Protein AF-A0A401Q868-F1 (afdb_monomer_lite)

Structure (mmCIF, N/CA/C/O backbone):
data_AF-A0A401Q868-F1
#
_entry.id   AF-A0A401Q868-F1
#
loop_
_atom_site.group_PDB
_atom_site.id
_atom_site.type_symbol
_atom_site.label_atom_id
_atom_site.label_alt_id
_atom_site.label_comp_id
_atom_site.label_asym_id
_atom_site.label_entity_id
_atom_site.label_seq_id
_atom_site.pdbx_PDB_ins_code
_atom_site.Cartn_x
_atom_site.Cartn_y
_atom_site.Cartn_z
_atom_site.occupancy
_atom_site.B_iso_or_equiv
_atom_site.auth_seq_id
_atom_site.auth_comp_id
_atom_site.auth_asym_id
_atom_site.auth_atom_id
_atom_site.pdbx_PDB_model_num
ATOM 1 N N . SER A 1 1 ? -4.649 0.581 28.247 1.00 81.06 1 SER A N 1
ATOM 2 C CA . SER A 1 1 ? -6.079 0.426 28.584 1.00 81.06 1 SER A CA 1
ATOM 3 C C . SER A 1 1 ? -6.587 1.725 29.186 1.00 81.06 1 SER A C 1
ATOM 5 O O . SER A 1 1 ? -5.779 2.512 29.667 1.00 81.06 1 SER A O 1
ATOM 7 N N . GLY A 1 2 ? -7.896 1.964 29.124 1.00 92.06 2 GLY A N 1
ATOM 8 C CA . GLY A 1 2 ? -8.554 3.135 29.707 1.00 92.06 2 GLY A CA 1
ATOM 9 C C . GLY A 1 2 ? -9.881 2.743 30.357 1.00 92.06 2 GLY A C 1
ATOM 10 O O . GLY A 1 2 ? -10.280 1.581 30.284 1.00 92.06 2 GLY A O 1
ATOM 11 N N . GLU A 1 3 ? -10.544 3.704 30.994 1.00 93.19 3 GLU A N 1
ATOM 12 C CA . GLU A 1 3 ? -11.868 3.540 31.604 1.00 93.19 3 GLU A CA 1
ATOM 13 C C . GLU A 1 3 ? -12.807 4.605 31.028 1.00 93.19 3 GLU A C 1
ATOM 15 O O . GLU A 1 3 ? -12.408 5.757 30.853 1.00 93.19 3 GLU A O 1
ATOM 20 N N . LEU A 1 4 ? -14.038 4.205 30.705 1.00 95.25 4 LEU A N 1
ATOM 21 C CA . LEU A 1 4 ? -15.108 5.107 30.287 1.00 95.25 4 LEU A CA 1
ATOM 22 C C . LEU A 1 4 ? -16.075 5.283 31.454 1.00 95.25 4 LEU A C 1
ATOM 24 O O . LEU A 1 4 ? -16.504 4.298 32.056 1.00 95.25 4 LEU A O 1
ATOM 28 N N . LEU A 1 5 ? -16.419 6.532 31.756 1.00 94.75 5 LEU A N 1
ATOM 29 C CA . LEU A 1 5 ? -17.417 6.873 32.761 1.00 94.75 5 LEU A CA 1
ATOM 30 C C . LEU A 1 5 ? -18.724 7.248 32.062 1.00 94.75 5 LEU A C 1
ATOM 32 O O . LEU A 1 5 ? -18.714 8.069 31.152 1.00 94.75 5 LEU A O 1
ATOM 36 N N . PHE A 1 6 ? -19.825 6.660 32.521 1.00 97.12 6 PHE A N 1
ATOM 37 C CA . PHE A 1 6 ? -21.181 7.039 32.132 1.00 97.12 6 PHE A CA 1
ATOM 38 C C . PHE A 1 6 ? -21.872 7.630 33.361 1.00 97.12 6 PHE A C 1
ATOM 40 O O . PHE A 1 6 ? -22.075 6.921 34.353 1.00 97.12 6 PHE A O 1
ATOM 47 N N . GLU A 1 7 ? -22.209 8.918 33.325 1.00 96.19 7 GLU A N 1
ATOM 48 C CA . GLU A 1 7 ? -23.016 9.546 34.368 1.00 96.19 7 GLU A CA 1
ATOM 49 C C . GLU A 1 7 ? -24.505 9.194 34.194 1.00 96.19 7 GLU A C 1
ATOM 51 O O . GLU A 1 7 ? -24.936 8.753 33.122 1.00 96.19 7 GLU A O 1
ATOM 56 N N . PRO A 1 8 ? -25.340 9.354 35.239 1.00 96.69 8 PRO A N 1
ATOM 57 C CA . PRO A 1 8 ? -26.772 9.118 35.115 1.00 96.69 8 PRO A CA 1
ATOM 58 C C . PRO A 1 8 ? -27.405 9.959 33.995 1.00 96.69 8 PRO A C 1
ATOM 60 O O . PRO A 1 8 ? -27.557 11.171 34.121 1.00 96.69 8 PRO A O 1
ATOM 63 N N . GLY A 1 9 ? -27.835 9.286 32.927 1.00 97.06 9 GLY A N 1
ATOM 64 C CA . GLY A 1 9 ? -28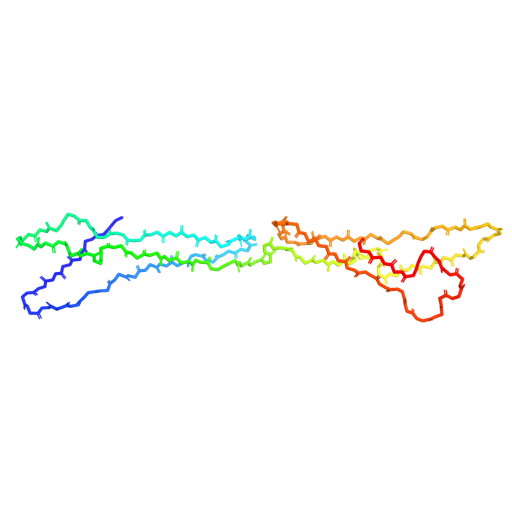.456 9.907 31.753 1.00 97.06 9 GLY A CA 1
ATOM 65 C C . GLY A 1 9 ? -27.605 9.840 30.485 1.00 97.06 9 GLY A C 1
ATOM 66 O O . GLY A 1 9 ? -28.171 9.969 29.396 1.00 97.06 9 GLY A O 1
ATOM 67 N N . ASP A 1 10 ? -26.305 9.566 30.606 1.00 97.75 10 ASP A N 1
ATOM 68 C CA . ASP A 1 10 ? -25.421 9.375 29.460 1.00 97.75 10 ASP A CA 1
ATOM 69 C C . ASP A 1 10 ? -25.763 8.088 28.710 1.00 97.75 10 ASP A C 1
ATOM 71 O O . ASP A 1 10 ? -26.136 7.068 29.297 1.00 97.75 10 ASP A O 1
ATOM 75 N N . LYS A 1 11 ? -25.630 8.138 27.384 1.00 96.12 11 LYS A N 1
ATOM 76 C CA . LYS A 1 11 ? -25.873 6.991 26.497 1.00 96.12 11 LYS A CA 1
ATOM 77 C C . LYS A 1 11 ? -24.682 6.639 25.622 1.00 96.12 11 LYS A C 1
ATOM 79 O O . LYS A 1 11 ? -24.594 5.503 25.172 1.00 96.12 11 LYS A O 1
ATOM 84 N N . ASP A 1 12 ? -23.769 7.584 25.426 1.00 96.25 12 ASP A N 1
ATOM 85 C CA . ASP A 1 12 ? -22.674 7.476 24.476 1.00 96.25 12 ASP A CA 1
ATOM 86 C C . ASP A 1 12 ? -21.387 8.019 25.104 1.00 96.25 12 ASP A C 1
ATOM 88 O O . ASP A 1 12 ? -21.405 9.007 25.838 1.00 96.25 12 ASP A O 1
ATOM 92 N N . ALA A 1 13 ? -20.264 7.381 24.783 1.00 95.81 13 ALA A N 1
ATOM 93 C CA . ALA A 1 13 ? -18.923 7.821 25.142 1.00 95.81 13 ALA A CA 1
ATOM 94 C C . ALA A 1 13 ? -17.971 7.535 23.974 1.00 95.81 13 ALA A C 1
ATOM 96 O O . ALA A 1 13 ? -18.224 6.645 23.160 1.00 95.81 13 ALA A O 1
ATOM 97 N N . VAL A 1 14 ? -16.873 8.286 23.881 1.00 95.19 14 VAL A N 1
ATOM 98 C CA . VAL A 1 14 ? -15.928 8.196 22.759 1.00 95.19 14 VAL A CA 1
ATOM 99 C C . VAL A 1 14 ? -14.574 7.693 23.246 1.00 95.19 14 VAL A C 1
ATOM 101 O O . VAL A 1 14 ? -14.013 8.224 24.202 1.00 95.19 14 VAL A O 1
ATOM 104 N N . ILE A 1 15 ? -14.028 6.700 22.543 1.00 95.69 15 ILE A N 1
ATOM 105 C CA . ILE A 1 15 ? -12.621 6.304 22.639 1.00 95.69 15 ILE A CA 1
ATOM 106 C C . ILE A 1 15 ? -11.891 6.941 21.454 1.00 95.69 15 ILE A C 1
ATOM 108 O O . ILE A 1 15 ? -12.285 6.735 20.309 1.00 95.69 15 ILE A O 1
ATOM 112 N N . ALA A 1 16 ? -10.829 7.700 21.723 1.00 94.69 16 ALA A N 1
ATOM 113 C CA . ALA A 1 16 ? -9.945 8.247 20.697 1.00 94.69 16 ALA A CA 1
ATOM 114 C C . ALA A 1 16 ? -8.604 7.501 20.721 1.00 94.69 16 ALA A C 1
ATOM 116 O O . ALA A 1 16 ? -7.964 7.408 21.770 1.00 94.69 16 ALA A O 1
ATOM 117 N N . ILE A 1 17 ? -8.190 6.972 19.571 1.00 94.94 17 ILE A N 1
ATOM 118 C CA . ILE A 1 17 ? -6.923 6.258 19.380 1.00 94.94 17 ILE A CA 1
ATOM 119 C C . ILE A 1 17 ? -6.167 6.974 18.266 1.00 94.94 17 ILE A C 1
ATOM 121 O O . ILE A 1 17 ? -6.732 7.226 17.205 1.00 94.94 17 ILE A O 1
ATOM 125 N N . ASN A 1 18 ? -4.905 7.314 18.519 1.00 96.06 18 ASN A N 1
ATOM 126 C CA . ASN A 1 18 ? -4.039 7.909 17.508 1.00 96.06 18 ASN A CA 1
ATOM 127 C C . ASN A 1 18 ? -3.346 6.801 16.720 1.00 96.06 18 ASN A C 1
ATOM 129 O O . ASN A 1 18 ? -2.758 5.903 17.321 1.00 96.06 18 ASN A O 1
ATOM 133 N N . ILE A 1 19 ? -3.386 6.912 15.398 1.00 96.75 19 ILE A N 1
ATOM 134 C CA . ILE A 1 19 ? -2.512 6.157 14.504 1.00 96.75 19 ILE A CA 1
ATOM 135 C C . ILE A 1 19 ? -1.231 6.975 14.341 1.00 96.75 19 ILE A C 1
ATOM 137 O O . ILE A 1 19 ? -1.302 8.201 14.211 1.00 96.75 19 ILE A O 1
ATOM 141 N N . LEU A 1 20 ? -0.077 6.322 14.452 1.00 96.12 20 LEU A N 1
ATOM 142 C CA . LEU A 1 20 ? 1.221 6.979 14.342 1.00 96.12 20 LEU A CA 1
ATOM 143 C C . LEU A 1 20 ? 1.702 6.867 12.900 1.00 96.12 20 LEU A C 1
ATOM 145 O O . LEU A 1 20 ? 1.652 5.790 12.328 1.00 96.12 20 LEU A O 1
ATOM 149 N N . ASP A 1 21 ? 2.120 7.998 12.349 1.00 96.75 21 ASP A N 1
ATOM 150 C CA . ASP A 1 21 ? 2.641 8.115 10.990 1.00 96.75 21 ASP A CA 1
ATOM 151 C C . ASP A 1 21 ? 4.168 8.002 11.020 1.00 96.75 21 ASP A C 1
ATOM 153 O O . ASP A 1 21 ? 4.817 8.649 11.857 1.00 96.75 21 ASP A O 1
ATOM 157 N N . ASP A 1 22 ? 4.732 7.199 10.123 1.00 96.31 22 ASP A N 1
ATOM 158 C CA . ASP A 1 22 ? 6.162 7.156 9.839 1.00 96.31 22 ASP A CA 1
ATOM 159 C C . ASP A 1 22 ? 6.426 6.889 8.341 1.00 96.31 22 ASP A C 1
ATOM 161 O O . ASP A 1 22 ? 5.534 7.041 7.522 1.00 96.31 22 ASP A O 1
ATOM 165 N N . ASP A 1 23 ? 7.683 6.634 7.969 1.00 96.38 23 ASP A N 1
ATOM 166 C CA . ASP A 1 23 ? 8.131 6.467 6.573 1.00 96.38 23 ASP A CA 1
ATOM 167 C C . ASP A 1 23 ? 8.540 5.002 6.270 1.00 96.38 23 ASP A C 1
ATOM 169 O O . ASP A 1 23 ? 9.296 4.729 5.322 1.00 96.38 23 ASP A O 1
ATOM 173 N N . ILE A 1 24 ? 8.141 4.054 7.127 1.00 96.81 24 ILE A N 1
ATOM 174 C CA . ILE A 1 24 ? 8.481 2.634 7.034 1.00 96.81 24 ILE A CA 1
ATOM 175 C C . ILE A 1 24 ? 7.409 1.927 6.191 1.00 96.81 24 ILE A C 1
ATOM 177 O O . ILE A 1 24 ? 6.235 2.015 6.502 1.00 96.81 24 ILE A O 1
ATOM 181 N N . PRO A 1 25 ? 7.781 1.176 5.139 1.00 97.75 25 PRO A N 1
ATOM 182 C CA . PRO A 1 25 ? 6.802 0.462 4.321 1.00 97.75 25 PRO A CA 1
ATOM 183 C C . PRO A 1 25 ? 6.092 -0.670 5.093 1.00 97.75 25 PRO A C 1
ATOM 185 O O . PRO A 1 25 ? 6.750 -1.639 5.483 1.00 97.75 25 PRO A O 1
ATOM 188 N N . GLU A 1 26 ? 4.761 -0.609 5.235 1.00 96.75 26 GLU A N 1
ATOM 189 C CA . GLU A 1 26 ? 3.961 -1.584 6.001 1.00 96.75 26 GLU A CA 1
ATOM 190 C C . GLU A 1 26 ? 2.833 -2.225 5.160 1.00 96.75 26 GLU A C 1
ATOM 192 O O . GLU A 1 26 ? 2.166 -1.590 4.339 1.00 96.75 26 GLU A O 1
ATOM 197 N N . ASP A 1 27 ? 2.622 -3.540 5.324 1.00 96.50 27 ASP A N 1
ATOM 198 C CA . ASP A 1 27 ? 1.416 -4.214 4.807 1.00 96.50 27 ASP A CA 1
ATOM 199 C C . ASP A 1 27 ? 0.177 -3.790 5.624 1.00 96.50 27 ASP A C 1
ATOM 201 O O . ASP A 1 27 ? 0.294 -3.069 6.607 1.00 96.50 27 ASP A O 1
ATOM 205 N N . ASP A 1 28 ? -1.017 -4.255 5.243 1.00 96.38 28 ASP A N 1
ATOM 206 C CA . ASP A 1 28 ? -2.217 -4.018 6.053 1.00 96.38 28 ASP A CA 1
ATOM 207 C C . ASP A 1 28 ? -2.014 -4.526 7.494 1.00 96.38 28 ASP A C 1
ATOM 209 O O . ASP A 1 28 ? -1.725 -5.709 7.715 1.00 96.38 28 ASP A O 1
ATOM 213 N N . GLU A 1 29 ? -2.228 -3.651 8.472 1.00 95.69 29 GLU A N 1
ATOM 214 C CA . GLU A 1 29 ? -2.162 -3.988 9.890 1.00 95.69 29 GLU A CA 1
ATOM 215 C C . GLU A 1 29 ? -3.563 -4.079 10.484 1.00 95.69 29 GLU A C 1
ATOM 217 O O . GLU A 1 29 ? -4.445 -3.270 10.191 1.00 95.69 29 GLU A O 1
ATOM 222 N N . ILE A 1 30 ? -3.778 -5.067 11.353 1.00 96.44 30 ILE A N 1
ATOM 223 C CA . ILE A 1 30 ? -5.073 -5.294 11.994 1.00 96.44 30 ILE A CA 1
ATOM 224 C C . ILE A 1 30 ? -4.878 -5.318 13.503 1.00 96.44 30 ILE A C 1
ATOM 226 O O . ILE A 1 30 ? -4.093 -6.113 14.025 1.00 96.44 30 ILE A O 1
ATOM 230 N N . PHE A 1 31 ? -5.637 -4.486 14.211 1.00 96.75 31 PHE A N 1
ATOM 231 C CA . PHE A 1 31 ? -5.734 -4.543 15.665 1.00 96.75 31 PHE A CA 1
ATOM 232 C C . PHE A 1 31 ? -7.188 -4.446 16.119 1.00 96.75 31 PHE A C 1
ATOM 234 O O . PHE A 1 31 ? -8.027 -3.855 15.445 1.00 96.75 31 PHE A O 1
ATOM 241 N N . ALA A 1 32 ? -7.477 -5.013 17.288 1.00 97.19 32 ALA A N 1
ATOM 242 C CA . ALA A 1 32 ? -8.819 -5.044 17.850 1.00 97.19 32 ALA A CA 1
ATOM 243 C C . ALA A 1 32 ? -8.908 -4.216 19.135 1.00 97.19 32 ALA A C 1
ATOM 245 O O . ALA A 1 32 ? -7.983 -4.195 19.956 1.00 97.19 32 ALA A O 1
ATOM 246 N N . VAL A 1 33 ? -10.049 -3.562 19.337 1.00 97.38 33 VAL A N 1
ATOM 247 C CA . VAL A 1 33 ? -10.396 -2.888 20.593 1.00 97.38 33 VAL A CA 1
ATOM 248 C C . VAL A 1 33 ? -11.569 -3.619 21.220 1.00 97.38 33 VAL A C 1
ATOM 250 O O . VAL A 1 33 ? -12.637 -3.693 20.620 1.00 97.38 33 VAL A O 1
ATOM 253 N N . ARG A 1 34 ? -11.375 -4.126 22.443 1.00 97.25 34 ARG A N 1
ATOM 254 C CA . ARG A 1 34 ? -12.377 -4.905 23.181 1.00 97.25 34 ARG A CA 1
ATOM 255 C C . ARG A 1 34 ? -12.801 -4.228 24.484 1.00 97.25 34 ARG A C 1
ATOM 257 O O . ARG A 1 34 ? -11.958 -3.815 25.285 1.00 97.25 34 ARG A O 1
ATOM 264 N N . LEU A 1 35 ? -14.105 -4.177 24.735 1.00 97.56 35 LEU A N 1
ATOM 265 C CA . LEU A 1 35 ? -14.693 -3.791 26.014 1.00 97.56 35 LEU A CA 1
ATOM 266 C C . LEU A 1 35 ? -14.577 -4.948 27.010 1.00 97.56 35 LEU A C 1
ATOM 268 O O . LEU A 1 35 ? -14.892 -6.094 26.704 1.00 97.56 35 LEU A O 1
ATOM 272 N N . THR A 1 36 ? -14.133 -4.661 28.232 1.00 96.88 36 THR A N 1
ATOM 273 C CA . THR A 1 36 ? -13.966 -5.678 29.282 1.00 96.88 36 THR A CA 1
ATOM 274 C C . THR A 1 36 ? -14.345 -5.119 30.650 1.00 96.88 36 THR A C 1
ATOM 276 O O . THR A 1 36 ? -14.327 -3.908 30.856 1.00 96.88 36 THR A O 1
ATOM 279 N N . ASN A 1 37 ? -14.666 -6.009 31.598 1.00 95.94 37 ASN A N 1
ATOM 280 C CA . ASN A 1 37 ? -14.828 -5.676 33.018 1.00 95.94 37 ASN A CA 1
ATOM 281 C C . ASN A 1 37 ? -15.841 -4.543 33.305 1.00 95.94 37 ASN A C 1
ATOM 283 O O . ASN A 1 37 ? -15.502 -3.553 33.957 1.00 95.94 37 ASN A O 1
ATOM 287 N N . ALA A 1 38 ? -17.085 -4.682 32.830 1.00 96.62 38 ALA A N 1
ATOM 288 C CA . ALA A 1 38 ? -18.155 -3.748 33.184 1.00 96.62 38 ALA A CA 1
ATOM 289 C C . ALA A 1 38 ? -18.411 -3.738 34.703 1.00 96.62 38 ALA A C 1
ATOM 291 O O . ALA A 1 38 ? -18.400 -4.775 35.368 1.00 96.62 38 ALA A O 1
ATOM 292 N N . LYS A 1 39 ? -18.637 -2.542 35.253 1.00 95.56 39 LYS A N 1
ATOM 293 C CA . LYS A 1 39 ? -18.876 -2.296 36.684 1.00 95.56 39 LYS A CA 1
ATOM 294 C C . LYS A 1 39 ? -20.235 -1.623 36.883 1.00 95.56 39 LYS A C 1
ATOM 296 O O . LYS A 1 39 ? -20.881 -1.206 35.929 1.00 95.56 39 LYS A O 1
ATOM 301 N N . GLY A 1 40 ? -20.674 -1.507 38.138 1.00 95.56 40 GLY A N 1
ATOM 302 C CA . GLY A 1 40 ? -21.917 -0.800 38.473 1.00 95.56 40 GLY A CA 1
ATOM 303 C C . GLY A 1 40 ? -23.197 -1.561 38.110 1.00 95.56 40 GLY A C 1
ATOM 304 O O . GLY A 1 40 ? -24.258 -0.954 38.034 1.00 95.56 40 GLY A O 1
ATOM 305 N N . GLY A 1 41 ? -23.104 -2.879 37.896 1.00 95.94 41 GLY A N 1
ATOM 306 C CA . GLY A 1 41 ? -24.242 -3.732 37.538 1.00 95.94 41 GLY A CA 1
ATOM 307 C C . GLY A 1 41 ? -24.588 -3.747 36.046 1.00 95.94 41 GLY A C 1
ATOM 308 O O . GLY A 1 41 ? -25.589 -4.352 35.680 1.00 95.94 41 GLY A O 1
ATOM 309 N N . ALA A 1 42 ? -23.783 -3.101 35.198 1.00 96.38 42 ALA A N 1
ATOM 310 C CA . ALA A 1 42 ? -23.913 -3.188 33.749 1.00 96.38 42 ALA A CA 1
ATOM 311 C C . ALA A 1 42 ? -23.324 -4.499 33.200 1.00 96.38 42 ALA A C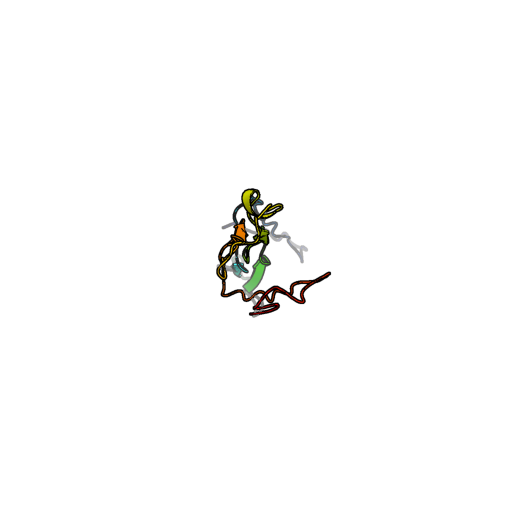 1
ATOM 313 O O . ALA A 1 42 ? -22.401 -5.075 33.779 1.00 96.38 42 ALA A O 1
ATOM 314 N N . GLU A 1 43 ? -23.828 -4.924 32.043 1.00 97.00 43 GLU A N 1
ATOM 315 C CA . GLU A 1 43 ? -23.327 -6.069 31.283 1.00 97.00 43 GLU A CA 1
ATOM 316 C C . GLU A 1 43 ? -22.755 -5.604 29.941 1.00 97.00 43 GLU A C 1
ATOM 318 O O . GLU A 1 43 ? -23.196 -4.606 29.369 1.00 97.00 43 GLU A O 1
ATOM 323 N N . ILE A 1 44 ? -21.766 -6.340 29.436 1.00 97.69 44 ILE A N 1
ATOM 324 C CA . ILE A 1 44 ? -21.202 -6.120 28.104 1.00 97.69 44 ILE A CA 1
ATOM 325 C C . ILE A 1 44 ? -22.042 -6.915 27.100 1.00 97.69 44 ILE A C 1
ATOM 327 O O . ILE A 1 44 ? -22.236 -8.117 27.267 1.00 97.69 44 ILE A O 1
ATOM 331 N N . GLY A 1 45 ? -22.567 -6.229 26.081 1.00 97.50 45 GLY A N 1
ATOM 332 C CA . GLY A 1 45 ? -23.366 -6.842 25.016 1.00 97.50 45 GLY A CA 1
ATOM 333 C C . GLY A 1 45 ? -22.526 -7.605 23.985 1.00 97.50 45 GLY A C 1
ATOM 334 O O . GLY A 1 45 ? -21.312 -7.686 24.091 1.00 97.50 45 GLY A O 1
ATOM 335 N N . SER A 1 46 ? -23.174 -8.131 22.941 1.00 97.06 46 SER A N 1
ATOM 336 C CA . SER A 1 46 ? -22.517 -8.941 21.897 1.00 97.06 46 SER A CA 1
ATOM 337 C C . SER A 1 46 ? -21.575 -8.172 20.965 1.00 97.06 46 SER A C 1
ATOM 339 O O . SER A 1 46 ? -20.820 -8.793 20.229 1.00 97.06 46 SER A O 1
ATOM 341 N N . ASN A 1 47 ? -21.667 -6.842 20.941 1.00 96.88 47 ASN A N 1
ATOM 342 C CA . ASN A 1 47 ? -20.837 -5.975 20.104 1.00 96.88 47 ASN A CA 1
ATOM 343 C C . ASN A 1 47 ? -19.725 -5.370 20.972 1.00 96.88 47 ASN A C 1
ATOM 345 O O . ASN A 1 47 ? -19.695 -4.160 21.194 1.00 96.88 47 ASN A O 1
ATOM 349 N N . ASP A 1 48 ? -18.890 -6.229 21.554 1.00 97.19 48 ASP A N 1
ATOM 350 C CA . ASP A 1 48 ? -17.858 -5.860 22.527 1.00 97.19 48 ASP A CA 1
ATOM 351 C C . ASP A 1 48 ? -16.475 -5.652 21.913 1.00 97.19 48 ASP A C 1
ATOM 353 O O . ASP A 1 48 ? -15.591 -5.137 22.592 1.00 97.19 48 ASP A O 1
ATOM 357 N N . GLU A 1 49 ? -16.290 -6.019 20.649 1.00 97.62 49 GLU A N 1
ATOM 358 C CA . GLU A 1 49 ? -15.032 -5.901 19.923 1.00 97.62 49 GLU A CA 1
ATOM 359 C C . GLU A 1 49 ? -15.234 -5.228 18.564 1.00 97.62 49 GLU A C 1
ATOM 361 O O . GLU A 1 49 ? -16.248 -5.421 17.890 1.00 97.62 49 GLU A O 1
ATOM 366 N N . VAL A 1 50 ? -14.248 -4.429 18.170 1.00 97.31 50 VAL A N 1
ATOM 367 C CA . VAL A 1 50 ? -14.145 -3.839 16.837 1.00 97.31 50 VAL A CA 1
ATOM 368 C C . VAL A 1 50 ? -12.743 -4.073 16.291 1.00 97.31 50 VAL A C 1
ATOM 370 O O . VAL A 1 50 ? -11.764 -3.820 16.995 1.00 97.31 50 VAL A O 1
ATOM 373 N N . ASP A 1 51 ? -12.665 -4.527 15.040 1.00 97.31 51 ASP A N 1
ATOM 374 C CA . ASP A 1 51 ? -11.420 -4.616 14.279 1.00 97.31 51 ASP A CA 1
ATOM 375 C C . ASP A 1 51 ? -11.159 -3.297 13.551 1.00 97.31 51 ASP A C 1
ATOM 377 O O . ASP A 1 51 ? -12.038 -2.741 12.884 1.00 97.31 51 ASP A O 1
ATOM 381 N N . ILE A 1 52 ? -9.931 -2.804 13.665 1.00 97.81 52 ILE A N 1
ATOM 382 C CA . ILE A 1 52 ? -9.422 -1.648 12.942 1.00 97.81 52 ILE A CA 1
ATOM 383 C C . ILE A 1 52 ? -8.369 -2.159 11.965 1.00 97.81 52 ILE A C 1
ATOM 385 O O . ILE A 1 52 ? -7.468 -2.902 12.350 1.00 97.81 52 ILE A O 1
ATOM 389 N N . ILE A 1 53 ? -8.492 -1.736 10.707 1.00 97.69 53 ILE A N 1
ATOM 390 C CA . ILE A 1 53 ? -7.536 -2.045 9.644 1.00 97.69 53 ILE A CA 1
ATOM 391 C C . ILE A 1 53 ? -6.817 -0.750 9.276 1.00 97.69 53 ILE A C 1
ATOM 393 O O . ILE A 1 53 ? -7.453 0.192 8.794 1.00 97.69 53 ILE A O 1
ATOM 397 N N . ILE A 1 54 ? -5.507 -0.710 9.502 1.00 97.88 54 ILE A N 1
ATOM 398 C CA . ILE A 1 54 ? -4.621 0.307 8.936 1.00 97.88 54 ILE A CA 1
ATOM 399 C C . ILE A 1 54 ? -4.210 -0.225 7.565 1.00 97.88 54 ILE A C 1
ATOM 401 O O . ILE A 1 54 ? -3.690 -1.332 7.452 1.00 97.88 54 ILE A O 1
ATOM 405 N N . GLN A 1 55 ? -4.546 0.518 6.513 1.00 97.19 55 GLN A N 1
ATOM 406 C CA . GLN A 1 55 ? -4.236 0.098 5.150 1.00 97.19 55 GLN A CA 1
ATOM 407 C C . GLN A 1 55 ? -2.739 0.209 4.892 1.00 97.19 55 GLN A C 1
ATOM 409 O O . GLN A 1 55 ? -2.102 1.128 5.400 1.00 97.19 55 GLN A O 1
ATOM 414 N N . SER A 1 56 ? -2.225 -0.679 4.043 1.00 97.25 56 SER A N 1
ATOM 415 C CA . SER A 1 56 ? -0.846 -0.624 3.574 1.00 97.25 56 SER A CA 1
ATOM 416 C C . SER A 1 56 ? -0.473 0.778 3.079 1.00 97.25 56 SER A C 1
ATOM 418 O O . SER A 1 56 ? -1.194 1.388 2.279 1.00 97.25 56 SER A O 1
ATOM 420 N N . ASN A 1 57 ? 0.664 1.268 3.560 1.00 97.00 57 ASN A N 1
ATOM 421 C CA . ASN A 1 57 ? 1.189 2.616 3.368 1.00 97.00 57 ASN A CA 1
ATOM 422 C C . ASN A 1 57 ? 2.657 2.560 2.886 1.00 97.00 57 ASN A C 1
ATOM 424 O O . ASN A 1 57 ? 3.211 1.490 2.609 1.00 97.00 57 ASN A O 1
ATOM 428 N N . ASP A 1 58 ? 3.247 3.740 2.682 1.00 97.69 58 ASP A N 1
ATOM 429 C CA . ASP A 1 58 ? 4.694 3.951 2.496 1.00 97.69 58 ASP A CA 1
ATOM 430 C C . ASP A 1 58 ? 5.376 3.085 1.431 1.00 97.69 58 ASP A C 1
ATOM 432 O O . ASP A 1 58 ? 6.551 2.718 1.513 1.00 97.69 58 ASP A O 1
ATOM 436 N N . ASP A 1 59 ? 4.622 2.788 0.371 1.00 97.75 59 ASP A N 1
ATOM 437 C CA . ASP A 1 59 ? 5.053 1.956 -0.743 1.00 97.75 59 ASP A CA 1
ATOM 438 C C . ASP A 1 59 ? 5.555 0.576 -0.271 1.00 97.75 59 ASP A C 1
ATOM 440 O O . ASP A 1 59 ? 6.626 0.120 -0.680 1.00 97.75 59 ASP A O 1
ATOM 444 N N . ALA A 1 60 ? 4.786 -0.128 0.570 1.00 97.44 60 ALA A N 1
ATOM 445 C CA . ALA A 1 60 ? 5.086 -1.488 1.051 1.00 97.44 60 ALA A CA 1
ATOM 446 C C . ALA A 1 60 ? 5.490 -2.474 -0.053 1.00 97.44 60 ALA A C 1
ATOM 448 O O . ALA A 1 60 ? 6.380 -3.315 0.112 1.00 97.44 60 ALA A O 1
ATOM 449 N N . HIS A 1 61 ? 4.861 -2.352 -1.222 1.00 96.75 61 HIS A N 1
ATOM 450 C CA . HIS A 1 61 ? 5.157 -3.171 -2.399 1.00 96.75 61 HIS A CA 1
ATOM 451 C C . HIS A 1 61 ? 6.256 -2.581 -3.293 1.00 96.75 61 HIS A C 1
ATOM 453 O O . HIS A 1 61 ? 6.579 -3.143 -4.341 1.00 96.75 61 HIS A O 1
ATOM 459 N N . GLY A 1 62 ? 6.885 -1.505 -2.858 1.00 97.00 62 GLY A N 1
ATOM 460 C CA . GLY A 1 62 ? 8.011 -0.861 -3.496 1.00 97.00 62 GLY A CA 1
ATOM 461 C C . GLY A 1 62 ? 7.672 -0.108 -4.771 1.00 97.00 62 GLY A C 1
ATOM 462 O O . GLY A 1 62 ? 6.631 -0.290 -5.401 1.00 97.00 62 GLY A O 1
ATOM 463 N N . ILE A 1 63 ? 8.628 0.712 -5.183 1.00 97.31 63 ILE A N 1
ATOM 464 C CA . ILE A 1 63 ? 8.589 1.474 -6.426 1.00 97.31 63 ILE A CA 1
ATOM 465 C C . ILE A 1 63 ? 9.604 0.850 -7.376 1.00 97.31 63 ILE A C 1
ATOM 467 O O . ILE A 1 63 ? 10.799 0.818 -7.082 1.00 97.31 63 ILE A O 1
ATOM 471 N N . ILE A 1 64 ? 9.137 0.332 -8.511 1.00 98.12 64 ILE A N 1
ATOM 472 C CA . ILE A 1 64 ? 10.007 -0.293 -9.513 1.00 98.12 64 ILE A CA 1
ATOM 473 C C . ILE A 1 64 ? 10.484 0.761 -10.512 1.00 98.12 64 ILE A C 1
ATOM 475 O O . ILE A 1 64 ? 9.672 1.466 -11.110 1.00 98.12 64 ILE A O 1
ATOM 479 N N . GLY A 1 65 ? 11.793 0.834 -10.738 1.00 97.81 65 GLY A N 1
ATOM 480 C CA . GLY A 1 65 ? 12.387 1.766 -11.693 1.00 97.81 65 GLY A CA 1
ATOM 481 C C . GLY A 1 65 ? 13.755 1.317 -12.187 1.00 97.81 65 GLY A C 1
ATOM 482 O O . GLY A 1 65 ? 14.353 0.385 -11.660 1.00 97.81 65 GLY A O 1
ATOM 483 N N . PHE A 1 66 ? 14.270 1.973 -13.223 1.00 98.25 66 PHE A N 1
ATOM 484 C CA . PHE A 1 66 ? 15.672 1.806 -13.598 1.00 98.25 66 PHE A CA 1
ATOM 485 C C . PHE A 1 66 ? 16.560 2.558 -12.613 1.00 98.25 66 PHE A C 1
ATOM 487 O O . PHE A 1 66 ? 16.261 3.698 -12.260 1.00 98.25 66 PHE A O 1
ATOM 494 N N . VAL A 1 67 ? 17.701 1.970 -12.255 1.00 98.12 67 VAL A N 1
ATOM 495 C CA . VAL A 1 67 ? 18.733 2.713 -11.521 1.00 98.12 67 VAL A CA 1
ATOM 496 C C . VAL A 1 67 ? 19.216 3.897 -12.362 1.00 98.12 67 VAL A C 1
ATOM 498 O O . VAL A 1 67 ? 19.268 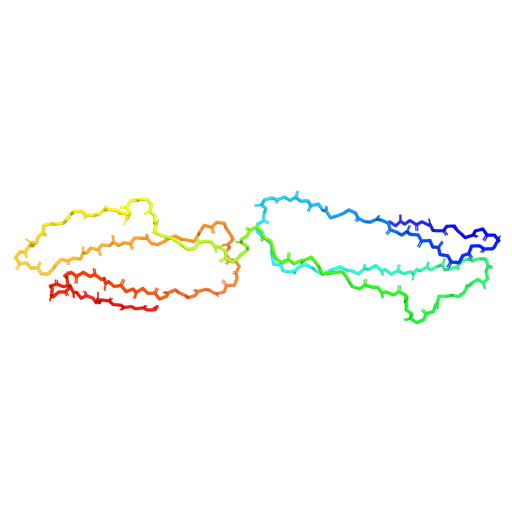3.815 -13.595 1.00 98.12 67 VAL A O 1
ATOM 501 N N . GLN A 1 68 ? 19.686 4.963 -11.711 1.00 96.94 68 GLN A N 1
ATOM 502 C CA . GLN A 1 68 ? 20.163 6.177 -12.389 1.00 96.94 68 GLN A CA 1
ATOM 503 C C . GLN A 1 68 ? 21.187 5.893 -13.506 1.00 96.94 68 GLN A C 1
ATOM 505 O O . GLN A 1 68 ? 21.136 6.494 -14.578 1.00 96.94 68 GLN A O 1
ATOM 510 N N . SER A 1 69 ? 22.102 4.941 -13.289 1.00 96.50 69 SER A N 1
ATOM 511 C CA . SER A 1 69 ? 23.140 4.561 -14.262 1.00 96.50 69 SER A CA 1
ATOM 512 C C . SER A 1 69 ? 22.613 3.808 -15.492 1.00 96.50 69 SER A C 1
ATOM 514 O O . SER A 1 69 ? 23.382 3.536 -16.419 1.00 96.50 69 SER A O 1
ATOM 516 N N . SER A 1 70 ? 21.325 3.458 -15.510 1.00 97.44 70 SER A N 1
ATOM 517 C CA . SER A 1 70 ? 20.635 2.790 -16.617 1.00 97.44 70 SER A CA 1
ATOM 518 C C . SER A 1 70 ? 19.651 3.698 -17.354 1.00 97.44 70 SER A C 1
ATOM 520 O O . SER A 1 70 ? 19.091 3.273 -18.357 1.00 97.44 70 SER A O 1
ATOM 522 N N . LEU A 1 71 ? 19.483 4.956 -16.928 1.00 97.19 71 LEU A N 1
ATOM 523 C CA . LEU A 1 71 ? 18.596 5.912 -17.604 1.00 97.19 71 LEU A CA 1
ATOM 524 C C . LEU A 1 71 ? 19.139 6.406 -18.954 1.00 97.19 71 LEU A C 1
ATOM 526 O O . LEU A 1 71 ? 18.385 6.931 -19.767 1.00 97.19 71 LEU A O 1
ATOM 530 N N . SER A 1 72 ? 20.442 6.254 -19.202 1.00 96.75 72 SER A N 1
ATOM 531 C CA . SER A 1 72 ? 21.062 6.547 -20.493 1.00 96.75 72 SER A CA 1
ATOM 532 C C . SER A 1 72 ? 22.279 5.654 -20.710 1.00 96.75 72 SER A C 1
ATOM 534 O O . SER A 1 72 ? 23.152 5.552 -19.845 1.00 96.75 72 SER A O 1
ATOM 536 N N . LYS A 1 73 ? 22.331 4.996 -21.870 1.00 94.88 73 LYS A N 1
ATOM 537 C CA . LYS A 1 73 ? 23.450 4.166 -22.320 1.00 94.88 73 LYS A CA 1
ATOM 538 C C . LYS A 1 73 ? 23.820 4.591 -23.733 1.00 94.88 73 LYS A C 1
ATOM 540 O O . LYS A 1 73 ? 22.950 4.755 -24.581 1.00 94.88 73 LYS A O 1
ATOM 545 N N . GLN A 1 74 ? 25.112 4.743 -23.975 1.00 93.31 74 GLN A N 1
ATOM 546 C CA . GLN A 1 74 ? 25.666 4.853 -25.317 1.00 93.31 74 GLN A CA 1
ATOM 547 C C . GLN A 1 74 ? 26.511 3.613 -25.539 1.00 93.31 74 GLN A C 1
ATOM 549 O O . GLN A 1 74 ? 27.323 3.262 -24.682 1.00 93.31 74 GLN A O 1
ATOM 554 N N . VAL A 1 75 ? 26.268 2.929 -26.648 1.00 92.44 75 VAL A N 1
ATOM 555 C CA . VAL A 1 75 ? 26.953 1.689 -26.994 1.00 92.44 75 VAL A CA 1
ATOM 556 C C . VAL A 1 75 ? 27.403 1.766 -28.438 1.00 92.44 75 VAL A C 1
ATOM 558 O O . VAL A 1 75 ? 26.743 2.391 -29.266 1.00 92.44 75 VAL A O 1
ATOM 561 N N . GLU A 1 76 ? 28.550 1.163 -28.708 1.00 91.31 76 GLU A N 1
ATOM 562 C CA . GLU A 1 76 ? 29.063 0.993 -30.058 1.00 91.31 76 GLU A CA 1
ATOM 563 C C . GLU A 1 76 ? 28.584 -0.355 -30.594 1.00 91.31 76 GLU A C 1
ATOM 565 O O . GLU A 1 76 ? 28.590 -1.362 -29.876 1.00 91.31 76 GLU A O 1
ATOM 570 N N . GLU A 1 77 ? 28.146 -0.365 -31.847 1.00 90.44 77 GLU A N 1
ATOM 571 C CA . GLU A 1 77 ? 27.887 -1.604 -32.564 1.00 90.44 77 GLU A CA 1
ATOM 572 C C . GLU A 1 77 ? 29.232 -2.269 -32.870 1.00 90.44 77 GLU A C 1
ATOM 574 O O . GLU A 1 77 ? 30.096 -1.684 -33.520 1.00 90.44 77 GLU A O 1
ATOM 579 N N . LEU A 1 78 ? 29.434 -3.475 -32.341 1.00 90.12 78 LEU A N 1
ATOM 580 C CA . LEU A 1 78 ? 30.664 -4.236 -32.535 1.00 90.12 78 LEU A CA 1
ATOM 581 C C . LEU A 1 78 ? 30.476 -5.254 -33.662 1.00 90.12 78 LEU A C 1
ATOM 583 O O . LEU A 1 78 ? 29.364 -5.662 -33.975 1.00 90.12 78 LEU A O 1
ATOM 587 N N . GLU A 1 79 ? 31.589 -5.764 -34.188 1.00 91.31 79 GLU A N 1
ATOM 588 C CA . GLU A 1 79 ? 31.624 -6.832 -35.207 1.00 91.31 79 GLU A CA 1
ATOM 589 C C . GLU A 1 79 ? 30.961 -8.154 -34.757 1.00 91.31 79 GLU A C 1
ATOM 591 O O . GLU A 1 79 ? 30.796 -9.089 -35.540 1.00 91.31 79 GLU A O 1
ATOM 596 N N . GLN A 1 80 ? 30.628 -8.272 -33.470 1.00 90.88 80 GLN A N 1
ATOM 597 C 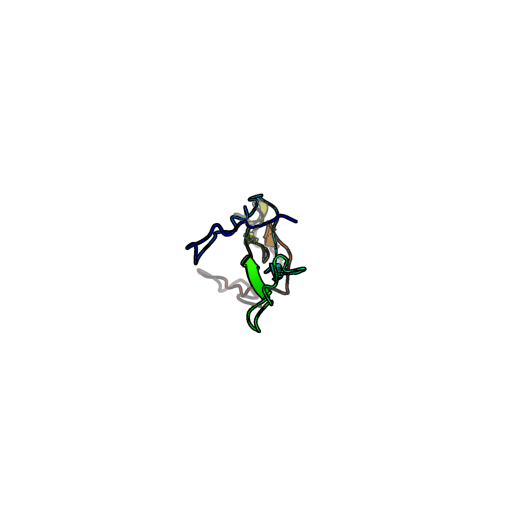CA . GLN A 1 80 ? 29.907 -9.395 -32.885 1.00 90.88 80 GLN A CA 1
ATOM 598 C C . GLN A 1 80 ? 28.792 -8.870 -31.987 1.00 90.88 80 GLN A C 1
ATOM 600 O O . GLN A 1 80 ? 28.932 -7.813 -31.369 1.00 90.88 80 GLN A O 1
ATOM 605 N N . ASN A 1 81 ? 27.725 -9.661 -31.855 1.00 90.00 81 ASN A N 1
ATOM 606 C CA . ASN A 1 81 ? 26.619 -9.354 -30.954 1.00 90.00 81 ASN A CA 1
ATOM 607 C C . ASN A 1 81 ? 27.142 -9.024 -29.552 1.00 90.00 81 ASN A C 1
ATOM 609 O O . ASN A 1 81 ? 27.847 -9.822 -28.928 1.00 90.00 81 ASN A O 1
ATOM 613 N N . SER A 1 82 ? 26.752 -7.857 -29.054 1.00 89.81 82 SER A N 1
ATOM 614 C CA . SER A 1 82 ? 27.094 -7.374 -27.724 1.00 89.81 82 SER A CA 1
ATOM 615 C C . SER A 1 82 ? 25.825 -7.169 -26.896 1.00 89.81 82 SER A C 1
ATOM 617 O O . SER A 1 82 ? 24.719 -7.058 -27.426 1.00 89.81 82 SER A O 1
ATOM 619 N N . MET A 1 83 ? 25.972 -7.183 -25.571 1.00 91.00 83 MET A N 1
ATOM 620 C CA . MET A 1 83 ? 24.852 -7.032 -24.645 1.00 91.00 83 MET A CA 1
ATOM 621 C C . MET A 1 83 ? 24.892 -5.658 -23.987 1.00 91.00 83 MET A C 1
ATOM 623 O O . MET A 1 83 ? 25.924 -5.240 -23.459 1.00 91.00 83 MET A O 1
ATOM 627 N N . VAL A 1 84 ? 23.737 -4.995 -23.950 1.00 93.94 84 VAL A N 1
ATOM 628 C CA . VAL A 1 84 ? 23.506 -3.826 -23.100 1.00 93.94 84 VAL A CA 1
ATOM 629 C C . VAL A 1 84 ? 22.756 -4.276 -21.858 1.00 93.94 84 VAL A C 1
ATOM 631 O O . VAL A 1 84 ? 21.677 -4.855 -21.958 1.00 93.94 84 VAL A O 1
ATOM 634 N N . THR A 1 85 ? 23.306 -3.984 -20.683 1.00 94.31 85 THR A N 1
ATOM 635 C CA . THR A 1 85 ? 22.642 -4.281 -19.410 1.00 94.31 85 THR A CA 1
ATOM 636 C C . THR A 1 85 ? 21.966 -3.030 -18.865 1.00 94.31 85 THR A C 1
ATOM 638 O O . THR A 1 85 ? 22.612 -1.995 -18.668 1.00 94.31 85 THR A O 1
ATOM 641 N N . LEU A 1 86 ? 20.669 -3.151 -18.586 1.00 97.00 86 LEU A N 1
ATOM 642 C CA . LEU A 1 86 ? 19.886 -2.182 -17.828 1.00 97.00 86 LEU A CA 1
ATOM 643 C C . LEU A 1 86 ? 19.571 -2.789 -16.465 1.00 97.00 86 LEU A C 1
ATOM 645 O O . LEU A 1 86 ? 19.070 -3.908 -16.377 1.00 97.00 86 LEU A O 1
ATOM 649 N N . THR A 1 87 ? 19.876 -2.055 -15.405 1.00 97.50 87 THR A N 1
ATOM 650 C CA . THR A 1 87 ? 19.603 -2.492 -14.039 1.00 97.50 87 THR A CA 1
ATOM 651 C C . THR A 1 87 ? 18.302 -1.864 -13.558 1.00 97.50 87 THR A C 1
ATOM 653 O O . THR A 1 87 ? 18.114 -0.649 -13.648 1.00 97.50 87 THR A O 1
ATOM 656 N N . ILE A 1 88 ? 17.423 -2.711 -13.034 1.00 97.94 88 ILE A N 1
ATOM 657 C CA . ILE A 1 88 ? 16.159 -2.340 -12.404 1.00 97.94 88 ILE A CA 1
ATOM 658 C C . ILE A 1 88 ? 16.346 -2.427 -10.892 1.00 97.94 88 ILE A C 1
ATOM 660 O O . ILE A 1 88 ? 17.008 -3.339 -10.394 1.00 97.94 88 ILE A O 1
ATOM 664 N N . GLU A 1 89 ? 15.767 -1.482 -10.169 1.00 97.56 89 GLU A N 1
ATOM 665 C CA . GLU A 1 89 ? 15.697 -1.466 -8.718 1.00 97.56 89 GLU A CA 1
ATOM 666 C C . GLU A 1 89 ? 14.246 -1.405 -8.240 1.00 97.56 89 GLU A C 1
ATOM 668 O O . GLU A 1 89 ? 13.364 -0.860 -8.906 1.00 97.56 89 GLU A O 1
ATOM 673 N N . ARG A 1 90 ? 14.019 -1.985 -7.061 1.00 97.94 90 ARG A N 1
ATOM 674 C CA . ARG A 1 90 ? 12.800 -1.835 -6.271 1.00 97.94 90 ARG A CA 1
ATOM 675 C C . ARG A 1 90 ? 13.159 -0.978 -5.068 1.00 97.94 90 ARG A C 1
ATOM 677 O O . ARG A 1 90 ? 13.921 -1.419 -4.213 1.00 97.94 90 ARG A O 1
ATOM 684 N N . GLN A 1 91 ? 12.668 0.250 -5.052 1.00 96.81 91 GLN A N 1
ATOM 685 C CA . GLN A 1 91 ? 12.876 1.213 -3.974 1.00 96.81 91 GLN A CA 1
ATOM 686 C C . GLN A 1 91 ? 11.764 1.075 -2.922 1.00 96.81 91 GLN A C 1
ATOM 688 O O . GLN A 1 91 ? 10.716 0.508 -3.225 1.00 96.81 91 GLN A O 1
ATOM 693 N N . ARG A 1 92 ? 11.969 1.636 -1.721 1.00 95.94 92 ARG A N 1
ATOM 694 C CA . ARG A 1 92 ? 11.030 1.575 -0.580 1.00 95.94 92 ARG A CA 1
ATOM 695 C C . ARG A 1 92 ? 10.784 0.132 -0.111 1.00 95.94 92 ARG A C 1
ATOM 697 O O . ARG A 1 92 ? 11.745 -0.558 0.230 1.00 95.94 92 ARG A O 1
ATOM 704 N N . GLY A 1 93 ? 9.531 -0.314 -0.049 1.00 96.44 93 GLY A N 1
ATOM 705 C CA . GLY A 1 93 ? 9.164 -1.630 0.448 1.00 96.44 93 GLY A CA 1
ATOM 706 C C . GLY A 1 93 ? 9.534 -2.770 -0.497 1.00 96.44 93 GLY A C 1
ATOM 707 O O . GLY A 1 93 ? 9.700 -2.619 -1.708 1.00 96.44 93 GLY A O 1
ATOM 708 N N . THR A 1 94 ? 9.665 -3.965 0.072 1.00 96.69 94 THR A N 1
ATOM 709 C CA . THR A 1 94 ? 9.953 -5.193 -0.689 1.00 96.69 94 THR A CA 1
ATOM 710 C C . THR A 1 94 ? 8.905 -6.277 -0.456 1.00 96.69 94 THR A C 1
ATOM 712 O O . THR A 1 94 ? 9.113 -7.438 -0.813 1.00 96.69 94 THR A O 1
ATOM 715 N N . HIS A 1 95 ? 7.757 -5.907 0.114 1.00 95.88 95 HIS A N 1
ATOM 716 C CA . HIS A 1 95 ? 6.735 -6.858 0.522 1.00 95.88 95 HIS A CA 1
ATOM 717 C C . HIS A 1 95 ? 6.010 -7.430 -0.688 1.00 95.88 95 HIS A C 1
ATOM 719 O O . HIS A 1 95 ? 5.725 -6.727 -1.657 1.00 95.88 95 HIS A O 1
ATOM 725 N N . ARG A 1 96 ? 5.660 -8.714 -0.606 1.00 93.31 96 ARG A N 1
ATOM 726 C CA . ARG A 1 96 ? 5.007 -9.487 -1.673 1.00 93.31 96 ARG A CA 1
ATOM 727 C C . ARG A 1 96 ? 5.847 -9.630 -2.952 1.00 93.31 96 ARG A C 1
ATOM 729 O O . ARG A 1 96 ? 6.836 -8.934 -3.204 1.00 93.31 96 ARG A O 1
ATOM 736 N N . LEU A 1 97 ? 5.425 -10.595 -3.765 1.00 96.19 97 LEU A N 1
ATOM 737 C CA . LEU A 1 97 ? 5.955 -10.833 -5.102 1.00 96.19 97 LEU A CA 1
ATOM 738 C C . LEU A 1 97 ? 5.405 -9.779 -6.071 1.00 96.19 97 LEU A C 1
ATOM 740 O O . LEU A 1 97 ? 4.197 -9.559 -6.117 1.00 96.19 97 LEU A O 1
ATOM 744 N N . VAL A 1 98 ? 6.287 -9.180 -6.870 1.00 95.88 98 VAL A N 1
ATOM 745 C CA . VAL A 1 98 ? 5.930 -8.248 -7.946 1.00 95.88 98 VAL A CA 1
ATOM 746 C C . VAL A 1 98 ? 6.577 -8.722 -9.242 1.00 95.88 98 VAL A C 1
ATOM 748 O O . VAL A 1 98 ? 7.721 -9.174 -9.249 1.00 95.88 98 VAL A O 1
ATOM 751 N N . THR A 1 99 ? 5.836 -8.606 -10.338 1.00 96.44 99 THR A N 1
ATOM 752 C CA . THR A 1 99 ? 6.292 -8.910 -11.695 1.00 96.44 99 THR A CA 1
ATOM 753 C C . THR A 1 99 ? 6.070 -7.674 -12.555 1.00 96.44 99 THR A C 1
ATOM 755 O O . THR A 1 99 ? 5.003 -7.063 -12.480 1.00 96.44 99 THR A O 1
ATOM 758 N N . VAL A 1 100 ? 7.061 -7.296 -13.363 1.00 96.75 100 VAL A N 1
ATOM 759 C CA . VAL A 1 100 ? 6.988 -6.110 -14.223 1.00 96.75 100 VAL A CA 1
ATOM 760 C C . VAL A 1 100 ? 7.334 -6.502 -15.646 1.00 96.75 100 VAL A C 1
ATOM 762 O O . VAL A 1 100 ? 8.399 -7.046 -15.909 1.00 96.75 100 VAL A O 1
ATOM 765 N N . GLN A 1 101 ? 6.428 -6.189 -16.567 1.00 97.94 101 GLN A N 1
ATOM 766 C CA . GLN A 1 101 ? 6.666 -6.378 -17.991 1.00 97.94 101 GLN A CA 1
ATOM 767 C C . GLN A 1 101 ? 7.467 -5.204 -18.550 1.00 97.94 101 GLN A C 1
ATOM 769 O O . GLN A 1 101 ? 7.278 -4.060 -18.134 1.00 97.94 101 GLN A O 1
ATOM 774 N N . TRP A 1 102 ? 8.314 -5.466 -19.538 1.00 97.50 102 TRP A N 1
ATOM 775 C CA . TRP A 1 102 ? 9.059 -4.424 -20.239 1.00 97.50 102 TRP A CA 1
ATOM 776 C C . TRP A 1 102 ? 8.940 -4.589 -21.752 1.00 97.50 102 TRP A C 1
ATOM 778 O O . TRP A 1 102 ? 8.752 -5.693 -22.263 1.00 97.50 102 TRP A O 1
ATOM 788 N N . THR A 1 103 ? 9.039 -3.470 -22.472 1.00 97.81 103 THR A N 1
ATOM 789 C CA . THR A 1 103 ? 9.036 -3.422 -23.940 1.00 97.81 103 THR A CA 1
ATOM 790 C C . THR A 1 103 ? 10.022 -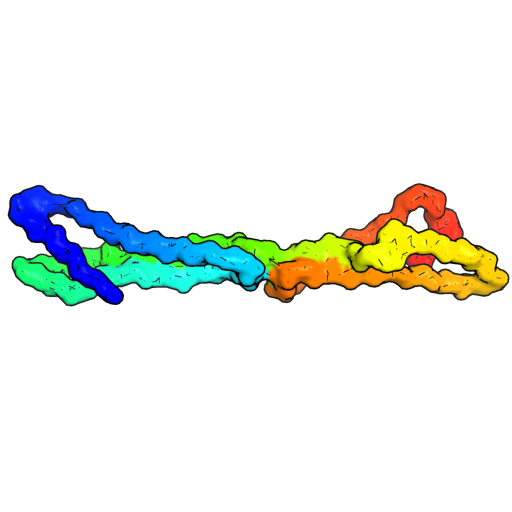2.362 -24.430 1.00 97.81 103 THR A C 1
ATOM 792 O O . THR A 1 103 ? 10.151 -1.295 -23.828 1.00 97.81 103 THR A O 1
ATOM 795 N N . ALA A 1 104 ? 10.722 -2.648 -25.522 1.00 97.38 104 ALA A N 1
ATOM 796 C CA . ALA A 1 104 ? 11.543 -1.696 -26.253 1.00 97.38 104 ALA A CA 1
ATOM 797 C C . ALA A 1 104 ? 10.712 -1.048 -27.370 1.00 97.38 104 ALA A C 1
ATOM 799 O O . ALA A 1 104 ? 9.946 -1.722 -28.055 1.00 97.38 104 ALA A O 1
ATOM 800 N N . ASN A 1 105 ? 10.878 0.261 -27.565 1.00 96.81 105 ASN A N 1
ATOM 801 C CA . ASN A 1 105 ? 10.154 1.052 -28.562 1.00 96.81 105 ASN A CA 1
ATOM 802 C C . ASN A 1 105 ? 11.138 1.920 -29.366 1.00 96.81 105 ASN A C 1
ATOM 804 O O . ASN A 1 105 ? 12.213 2.253 -28.870 1.00 96.81 105 ASN A O 1
ATOM 808 N N . GLY A 1 106 ? 10.765 2.316 -30.589 1.00 96.50 106 GLY A N 1
ATOM 809 C CA . GLY A 1 106 ? 11.616 3.097 -31.497 1.00 96.50 106 GLY A CA 1
ATOM 810 C C . GLY A 1 106 ? 12.147 2.260 -32.663 1.00 96.50 106 GLY A C 1
ATOM 811 O O . GLY A 1 106 ? 11.415 1.436 -33.208 1.00 96.50 106 GLY A O 1
ATOM 812 N N . ASN A 1 107 ? 13.403 2.476 -33.065 1.00 95.44 107 ASN A N 1
ATOM 813 C CA . ASN A 1 107 ? 14.062 1.605 -34.041 1.00 95.44 107 ASN A CA 1
ATOM 814 C C . ASN A 1 107 ? 14.627 0.377 -33.320 1.00 95.44 107 ASN A C 1
ATOM 816 O O . ASN A 1 107 ? 15.603 0.485 -32.583 1.00 95.44 107 ASN A O 1
ATOM 820 N N . ILE A 1 108 ? 13.978 -0.766 -33.520 1.00 96.00 108 ILE A N 1
ATOM 821 C CA . ILE A 1 108 ? 14.259 -2.012 -32.799 1.00 96.00 108 ILE A CA 1
ATOM 822 C C . ILE A 1 108 ? 14.699 -3.153 -33.727 1.00 96.00 108 ILE A C 1
ATOM 824 O O . ILE A 1 108 ? 14.716 -4.303 -33.303 1.00 96.00 108 ILE A O 1
ATOM 828 N N . ASN A 1 109 ? 15.020 -2.859 -34.993 1.00 95.50 109 ASN A N 1
ATOM 829 C CA . ASN A 1 109 ? 15.345 -3.889 -35.989 1.00 95.50 109 ASN A CA 1
ATOM 830 C C . ASN A 1 109 ? 16.616 -4.682 -35.638 1.00 95.50 109 ASN A C 1
ATOM 832 O O . ASN A 1 109 ? 16.703 -5.859 -35.977 1.00 95.50 109 ASN A O 1
ATOM 836 N N . ASP A 1 110 ? 17.544 -4.051 -34.913 1.00 92.38 110 ASP A N 1
ATOM 837 C CA . ASP A 1 110 ? 18.873 -4.594 -34.606 1.00 92.38 110 ASP A CA 1
ATOM 838 C C . ASP A 1 110 ? 19.045 -4.931 -33.112 1.00 92.38 110 ASP A C 1
ATOM 840 O O . ASP A 1 110 ? 20.161 -5.044 -32.610 1.00 92.38 110 ASP A O 1
ATOM 844 N N . ILE A 1 111 ? 17.940 -5.084 -32.369 1.00 94.19 111 ILE A N 1
ATOM 845 C CA . ILE A 1 111 ? 17.972 -5.478 -30.954 1.00 94.19 111 ILE A CA 1
ATOM 846 C C . ILE A 1 111 ? 17.097 -6.705 -30.697 1.00 94.19 111 ILE A C 1
ATOM 848 O O . ILE A 1 111 ? 16.026 -6.877 -31.278 1.00 94.19 111 ILE A O 1
ATOM 852 N N . PHE A 1 112 ? 17.531 -7.552 -29.768 1.00 93.88 112 PHE A N 1
ATOM 853 C CA . PHE A 1 112 ? 16.754 -8.689 -29.291 1.00 93.88 112 PHE A CA 1
ATOM 854 C C . PHE A 1 112 ? 17.179 -9.060 -27.857 1.00 93.88 112 PHE A C 1
ATOM 856 O O . PHE A 1 112 ? 18.379 -9.058 -27.576 1.00 93.88 112 PHE A O 1
ATOM 863 N N . PRO A 1 113 ? 16.248 -9.437 -26.958 1.00 95.88 113 PRO A N 1
ATOM 864 C CA . PRO A 1 113 ? 14.792 -9.393 -27.118 1.00 95.88 113 PRO A CA 1
ATOM 865 C C . PRO A 1 113 ? 14.245 -7.959 -27.047 1.00 95.88 113 PRO A C 1
ATOM 867 O O . PRO A 1 113 ? 14.925 -7.041 -26.600 1.00 95.88 113 PRO A O 1
ATOM 870 N N . THR A 1 114 ? 12.997 -7.769 -27.476 1.00 96.81 114 THR A N 1
ATOM 871 C CA . THR A 1 114 ? 12.310 -6.462 -27.444 1.00 96.81 114 THR A CA 1
ATOM 872 C C . THR A 1 114 ? 11.229 -6.373 -26.370 1.00 96.81 114 THR A C 1
ATOM 874 O O . THR A 1 114 ? 10.630 -5.316 -26.204 1.00 96.81 114 THR A O 1
ATOM 877 N N . SER A 1 115 ? 10.945 -7.455 -25.643 1.00 97.50 115 SER A N 1
ATOM 878 C CA . SER A 1 115 ? 10.010 -7.456 -24.513 1.00 97.50 115 SER A CA 1
ATOM 879 C C . SER A 1 115 ? 10.214 -8.666 -23.603 1.00 97.50 115 SER A C 1
ATOM 881 O O . SER A 1 115 ? 10.856 -9.644 -23.997 1.00 97.50 115 SER A O 1
ATOM 883 N N . GLY A 1 116 ? 9.659 -8.603 -22.393 1.00 96.50 116 GLY A N 1
ATOM 884 C CA . GLY A 1 116 ? 9.706 -9.691 -21.421 1.00 96.50 116 GLY A CA 1
ATOM 885 C C . GLY A 1 116 ? 8.858 -9.424 -20.181 1.00 96.50 116 GLY A C 1
ATOM 886 O O . GLY A 1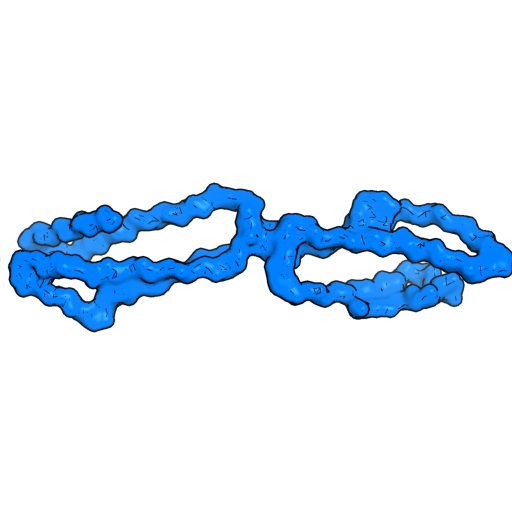 116 ? 8.232 -8.369 -20.057 1.00 96.50 116 GLY A O 1
ATOM 887 N N . VAL A 1 117 ? 8.846 -10.414 -19.286 1.00 89.06 117 VAL A N 1
ATOM 888 C CA . VAL A 1 117 ? 8.139 -10.442 -17.997 1.00 89.06 117 VAL A CA 1
ATOM 889 C C . VAL A 1 117 ? 9.108 -10.894 -16.914 1.00 89.06 117 VAL A C 1
ATOM 891 O O . VAL A 1 117 ? 9.925 -11.789 -17.234 1.00 89.06 117 VAL A O 1
#

Foldseek 3Di:
DDDDDDDVPDDDDDDDDDDDDDQAFDAKDKDKDFDDDDDPPDDDDPPGMDIDIDHTDNPQCFDKDWDPVQPDDDDDDDPDDDDDDTDMDGPHHNPDDDDDKAAADDPPPPDPDGIDD

Sequence (117 aa):
SGELLFEPGDKDAVIAINILDDDIPEDDEIFAVRLTNAKGGAEIGSNDEVDIIIQSNDDAHGIIGFVQSSLSKQVEELEQNSMVTLTIERQRGTHRLVTVQWTANGNINDIFPTSGV

Organism: Scyliorhinus torazame (NCBI:txid75743)

Secondary structure (DSSP, 8-state):
-------TT--------PPPP-SS-B--EEEEEE-----TT----S--EEEEEEPPBTTTT-EEEE-GGGS----PPPSS-------EEEES---S-----EE--SS-TT-S--EE-

Radius of gyration: 27.95 Å; chains: 1; bounding box: 60×21×74 Å

InterPro domains:
  IPR003644 Na-Ca exchanger/integrin-beta4 [PF03160] (2-48)
  IPR026919 Adhesion G-protein coupled receptor V1 [PTHR46682] (1-117)
  IPR038081 CalX-like domain superfamily [G3DSA:2.60.40.2030] (1-58)
  IPR038081 CalX-like domain superfamily [G3DSA:2.60.40.2030] (59-117)
  IPR038081 CalX-like domain superfamily [SSF141072] (1-98)

pLDDT: mean 95.85, std 2.46, range [81.06, 98.25]